Protein AF-A0A6L5Y143-F1 (afdb_monomer_lite)

Sequence (83 aa):
MSELNMSAIDLFKLHESEAIKTTINGIDTKVLKLSDSSGNYLAIPATDKNLSKICGKIVLDYLINRVTYDTYNGKVVIIKAYY

Foldseek 3Di:
DAEDPDAPVVVCVVCVVQWDWDAQPNRTWTWHFDADPVGIWTKTFPPDPSSQVQQQHADPNDHFPDWDFYHYPNHTTIITGHD

Organism: NCBI:txid2606634

Secondary structure (DSSP, 8-state):
-EEPSS-HHHHHHHTGGGPEEEEETTEEEEEEEEEETTEEEEEEE-SSGGGGTTTTSEETTEE--EEEEEEETTEEEEEEEE-

Radius of gyration: 11.66 Å; chains: 1; bounding box: 23×26×29 Å

pLDDT: mean 93.99, std 4.42, range [67.75, 98.19]

Structure (mmCIF, N/CA/C/O backbone):
data_AF-A0A6L5Y143-F1
#
_entry.id   AF-A0A6L5Y143-F1
#
loop_
_atom_site.group_PDB
_atom_site.id
_atom_site.type_symbol
_atom_site.label_atom_id
_atom_site.label_alt_id
_atom_site.label_comp_id
_atom_site.label_asym_id
_atom_site.label_entity_id
_atom_site.label_seq_id
_atom_site.pdbx_PDB_ins_code
_atom_site.Cartn_x
_atom_site.Cartn_y
_atom_site.Cartn_z
_atom_site.occupancy
_atom_site.B_iso_or_equiv
_atom_site.auth_seq_id
_atom_site.auth_comp_id
_atom_site.auth_asym_id
_atom_site.auth_atom_id
_atom_site.pdbx_PDB_model_num
ATOM 1 N N . MET A 1 1 ? 0.707 -8.116 10.922 1.00 67.75 1 MET A N 1
ATOM 2 C CA 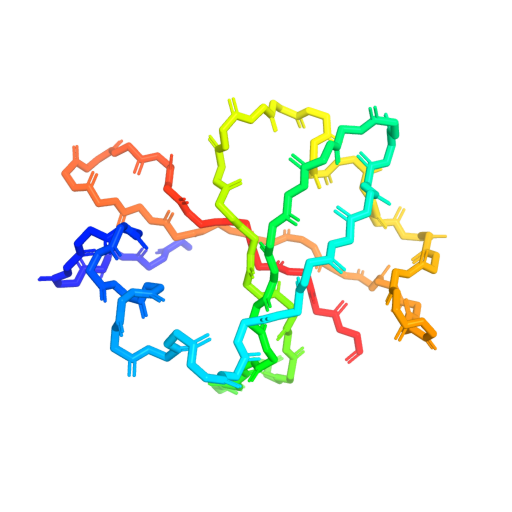. MET A 1 1 ? 0.114 -6.768 10.891 1.00 67.75 1 MET A CA 1
ATOM 3 C C . MET A 1 1 ? 0.883 -5.956 11.897 1.00 67.75 1 MET A C 1
ATOM 5 O O . MET A 1 1 ? 1.001 -6.423 13.026 1.00 67.75 1 MET A O 1
ATOM 9 N N . SER A 1 2 ? 1.458 -4.837 11.475 1.00 82.81 2 SER A N 1
ATOM 10 C CA . SER A 1 2 ? 2.156 -3.931 12.384 1.00 82.81 2 SER A CA 1
ATOM 11 C C . SER A 1 2 ? 1.266 -2.724 12.662 1.00 82.81 2 SER A C 1
ATOM 13 O O . SER A 1 2 ? 0.606 -2.225 11.752 1.00 82.81 2 SER A O 1
ATOM 15 N N . GLU A 1 3 ? 1.234 -2.269 13.912 1.00 89.44 3 GLU A N 1
ATOM 16 C CA . GLU A 1 3 ? 0.590 -1.005 14.273 1.00 89.44 3 GLU A CA 1
ATOM 17 C C . GLU A 1 3 ? 1.580 0.132 13.990 1.00 89.44 3 GLU A C 1
ATOM 19 O O . GLU A 1 3 ? 2.713 0.115 14.475 1.00 89.44 3 GLU A O 1
ATOM 24 N N . LEU A 1 4 ? 1.178 1.097 13.169 1.00 88.06 4 LEU A N 1
ATOM 25 C CA . LEU A 1 4 ? 1.974 2.277 12.865 1.00 88.06 4 LEU A CA 1
ATOM 26 C C . LEU A 1 4 ? 1.877 3.284 14.009 1.00 88.06 4 LEU A C 1
ATOM 28 O O . LEU A 1 4 ? 0.821 3.480 14.602 1.00 88.06 4 LEU A O 1
ATOM 32 N N . ASN A 1 5 ? 2.962 4.019 14.239 1.00 88.88 5 ASN A N 1
ATOM 33 C CA . ASN A 1 5 ? 2.976 5.132 15.192 1.00 88.88 5 ASN A CA 1
ATOM 34 C C . ASN A 1 5 ? 2.412 6.439 14.597 1.00 88.88 5 ASN A C 1
ATOM 36 O O . ASN A 1 5 ? 2.385 7.464 15.274 1.00 88.88 5 ASN A O 1
ATOM 40 N N . MET A 1 6 ? 1.994 6.429 13.326 1.00 87.94 6 MET A N 1
ATOM 41 C CA . MET A 1 6 ? 1.464 7.592 12.611 1.00 87.94 6 MET A CA 1
ATOM 42 C C . MET A 1 6 ? 0.406 7.187 11.584 1.00 87.94 6 MET A C 1
ATOM 44 O O . MET A 1 6 ? 0.342 6.032 11.158 1.00 87.94 6 MET A O 1
ATOM 48 N N . SER A 1 7 ? -0.407 8.154 11.158 1.00 88.12 7 SER A N 1
ATOM 49 C CA . SER A 1 7 ? -1.426 7.916 10.140 1.00 88.12 7 SER A CA 1
ATOM 50 C C . SER A 1 7 ? -0.805 7.683 8.756 1.00 88.12 7 SER A C 1
ATOM 52 O O . SER A 1 7 ? 0.291 8.158 8.453 1.00 88.12 7 SER A O 1
ATOM 54 N N . ALA A 1 8 ? -1.545 7.022 7.859 1.00 86.75 8 ALA A N 1
ATOM 55 C CA . ALA A 1 8 ? -1.146 6.924 6.452 1.00 86.75 8 ALA A CA 1
ATOM 56 C C . ALA A 1 8 ? -1.013 8.306 5.786 1.00 86.75 8 ALA A C 1
ATOM 58 O O . ALA A 1 8 ? -0.193 8.483 4.892 1.00 86.75 8 ALA A O 1
ATOM 59 N N . ILE A 1 9 ? -1.794 9.303 6.211 1.00 86.25 9 ILE A N 1
ATOM 60 C CA . ILE A 1 9 ? -1.694 10.659 5.659 1.00 86.25 9 ILE A CA 1
ATOM 61 C C . ILE A 1 9 ? -0.335 11.266 6.006 1.00 86.25 9 ILE A C 1
ATOM 63 O O . ILE A 1 9 ? 0.315 11.817 5.121 1.00 86.25 9 ILE A O 1
ATOM 67 N N . ASP A 1 10 ? 0.100 11.138 7.257 1.00 89.25 10 ASP A N 1
ATOM 68 C CA . ASP A 1 10 ? 1.368 11.707 7.720 1.00 89.25 10 ASP A CA 1
ATOM 69 C C . ASP A 1 10 ? 2.563 10.981 7.105 1.00 89.25 10 ASP A C 1
ATOM 71 O O . ASP A 1 10 ? 3.481 11.638 6.619 1.00 89.25 10 ASP A O 1
ATOM 75 N N . LEU A 1 11 ? 2.497 9.647 6.997 1.00 89.56 11 LEU A N 1
ATOM 76 C CA . LEU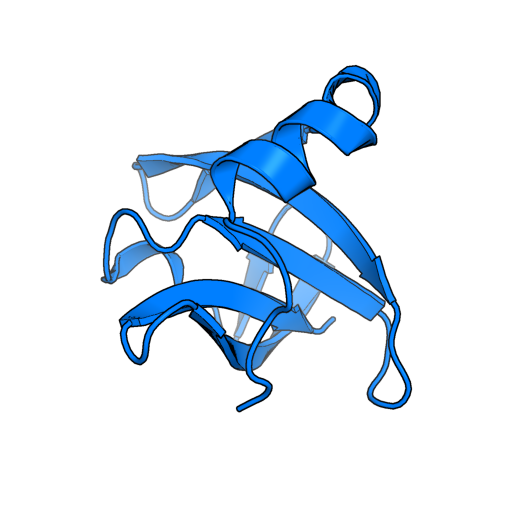 A 1 11 ? 3.495 8.852 6.275 1.00 89.56 11 LEU A CA 1
ATOM 77 C C . LEU A 1 11 ? 3.679 9.366 4.839 1.00 89.56 11 LEU A C 1
ATOM 79 O O . LEU A 1 11 ? 4.792 9.614 4.387 1.00 89.56 11 LEU A O 1
ATOM 83 N N . PHE A 1 12 ? 2.579 9.580 4.118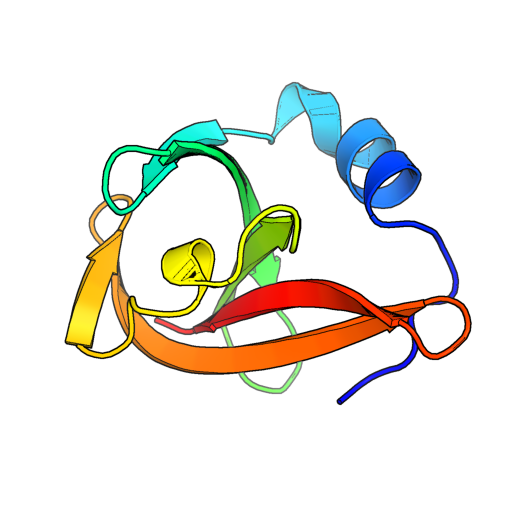 1.00 91.88 12 PHE A N 1
ATOM 84 C CA . PHE A 1 12 ? 2.643 10.056 2.738 1.00 91.88 12 PHE A CA 1
ATOM 85 C C . PHE A 1 12 ? 2.980 11.541 2.594 1.00 91.88 12 PHE A C 1
ATOM 87 O O . PHE A 1 12 ? 3.363 11.948 1.502 1.00 91.88 12 PHE A O 1
ATOM 94 N N . LYS A 1 13 ? 2.811 12.352 3.642 1.00 90.50 13 L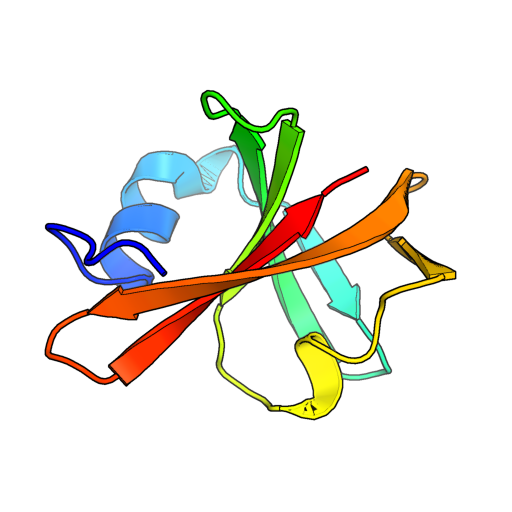YS A N 1
ATOM 95 C CA . LYS A 1 13 ? 3.301 13.737 3.664 1.00 90.50 13 LYS A CA 1
ATOM 96 C C . LYS A 1 13 ? 4.813 13.778 3.868 1.00 90.50 13 LYS A C 1
ATOM 98 O O . LYS A 1 13 ? 5.485 14.545 3.194 1.00 90.50 13 LYS A O 1
ATOM 103 N N . LEU A 1 14 ? 5.347 12.932 4.753 1.00 89.12 14 LEU A N 1
ATOM 104 C CA . LEU A 1 14 ? 6.792 12.826 4.992 1.00 89.12 14 LEU A CA 1
ATOM 105 C C . LEU A 1 14 ? 7.560 12.429 3.726 1.00 89.12 14 LEU A C 1
ATOM 107 O O . LEU A 1 14 ? 8.667 12.906 3.511 1.00 89.12 14 LEU A O 1
ATOM 111 N N . HIS A 1 15 ? 6.943 11.606 2.878 1.00 89.31 15 HIS A N 1
ATOM 112 C CA . HIS A 1 15 ? 7.523 11.119 1.628 1.00 89.31 15 HIS A CA 1
ATOM 113 C C . HIS A 1 15 ? 6.824 11.692 0.383 1.00 89.31 15 HIS A C 1
ATOM 115 O O . HIS A 1 15 ? 6.723 11.022 -0.644 1.00 89.31 15 HIS A O 1
ATOM 121 N N . GLU A 1 16 ? 6.294 12.917 0.450 1.00 88.19 16 GLU A N 1
ATOM 122 C CA . GLU A 1 16 ? 5.482 13.478 -0.640 1.00 88.19 16 GLU A CA 1
ATOM 123 C C . GLU A 1 16 ? 6.238 13.547 -1.978 1.00 88.19 16 GLU A C 1
ATOM 125 O O . GLU A 1 16 ? 5.668 13.215 -3.017 1.00 88.19 16 GLU A O 1
ATOM 130 N N . SER A 1 17 ? 7.531 13.893 -1.961 1.00 90.75 17 SER A N 1
ATOM 131 C CA . SER A 1 17 ? 8.380 13.945 -3.162 1.00 90.75 17 SER A CA 1
ATOM 132 C C . SER A 1 17 ? 8.692 12.574 -3.768 1.00 90.75 17 SER A C 1
ATOM 134 O O . SER A 1 17 ? 9.082 12.493 -4.930 1.00 90.75 17 SER A O 1
ATOM 136 N N . GLU A 1 18 ? 8.532 11.501 -2.995 1.00 92.50 18 GLU A N 1
ATOM 137 C CA . GLU A 1 18 ? 8.793 10.115 -3.404 1.00 92.50 18 GLU A CA 1
ATOM 138 C C . GLU A 1 18 ? 7.500 9.374 -3.778 1.00 92.50 18 GLU A C 1
ATOM 140 O O . GLU A 1 18 ? 7.540 8.258 -4.302 1.00 92.50 18 GLU A O 1
ATOM 145 N N . ALA A 1 19 ? 6.339 9.983 -3.515 1.00 94.56 19 ALA A N 1
ATOM 146 C CA . ALA A 1 19 ? 5.041 9.392 -3.783 1.00 94.56 19 ALA A CA 1
ATOM 147 C C . ALA A 1 19 ? 4.763 9.321 -5.289 1.00 94.56 19 ALA A C 1
ATOM 149 O O . ALA A 1 19 ? 4.628 10.331 -5.982 1.00 94.56 19 ALA A O 1
ATOM 150 N N . ILE A 1 20 ? 4.590 8.102 -5.793 1.00 96.62 20 ILE A N 1
ATOM 151 C CA . ILE A 1 20 ? 4.289 7.841 -7.200 1.00 96.62 20 ILE A CA 1
ATOM 152 C C . ILE A 1 20 ? 2.775 7.744 -7.358 1.00 96.62 20 ILE A C 1
ATOM 154 O O . ILE A 1 20 ? 2.139 6.861 -6.782 1.00 96.62 20 ILE A O 1
ATOM 158 N N . LYS A 1 21 ? 2.183 8.639 -8.154 1.00 95.69 21 LYS A N 1
ATOM 159 C CA . LYS A 1 21 ? 0.771 8.538 -8.551 1.00 95.69 21 LYS A CA 1
ATOM 160 C C . LYS A 1 21 ? 0.603 7.402 -9.556 1.00 95.69 21 LYS A C 1
ATOM 162 O O . LYS A 1 21 ? 1.388 7.282 -10.494 1.00 95.69 21 LYS A O 1
ATOM 167 N N . THR A 1 22 ? -0.406 6.566 -9.359 1.00 96.06 22 THR A N 1
ATOM 168 C CA . THR A 1 22 ? -0.671 5.411 -10.220 1.00 96.06 22 THR A CA 1
ATOM 169 C C . THR A 1 22 ? -2.137 5.000 -10.134 1.00 96.06 22 THR A C 1
ATOM 171 O O . THR A 1 22 ? -2.870 5.459 -9.259 1.00 96.06 22 THR A O 1
ATOM 174 N N . THR A 1 23 ? -2.549 4.096 -11.014 1.00 96.94 23 THR A N 1
ATOM 175 C CA . THR A 1 23 ? -3.898 3.538 -11.035 1.00 96.94 23 THR A CA 1
ATOM 176 C C . THR A 1 23 ? -3.803 2.037 -10.792 1.00 96.94 23 THR A C 1
ATOM 178 O O . THR A 1 23 ? -3.171 1.308 -11.555 1.00 96.94 23 THR A O 1
ATOM 181 N N . ILE A 1 24 ? -4.440 1.555 -9.725 1.00 96.88 24 ILE A N 1
ATOM 182 C CA . ILE A 1 24 ? -4.461 0.135 -9.355 1.00 96.88 24 ILE A CA 1
ATOM 183 C C . ILE A 1 24 ? -5.898 -0.365 -9.447 1.00 96.88 24 ILE A C 1
ATOM 185 O O . ILE A 1 24 ? -6.781 0.154 -8.772 1.00 96.88 24 ILE A O 1
ATOM 189 N N . ASN A 1 25 ? -6.143 -1.392 -10.269 1.00 95.44 25 ASN A N 1
ATOM 190 C CA . ASN A 1 25 ? -7.487 -1.944 -10.499 1.00 95.44 25 ASN A CA 1
ATOM 191 C C . ASN A 1 25 ? -8.538 -0.862 -10.865 1.00 95.44 25 ASN A C 1
ATOM 193 O O . ASN A 1 25 ? -9.686 -0.951 -10.440 1.00 95.44 25 ASN A O 1
ATOM 197 N N . GLY A 1 26 ? -8.139 0.161 -11.634 1.00 96.00 26 GLY A N 1
ATOM 198 C CA . GLY A 1 26 ? -9.008 1.276 -12.042 1.00 96.00 26 GLY A CA 1
ATOM 199 C C . GLY A 1 26 ? -9.215 2.365 -10.982 1.00 96.00 26 GLY A C 1
ATOM 200 O O . GLY A 1 26 ? -10.040 3.248 -11.187 1.00 96.00 26 GLY A O 1
ATOM 201 N N . ILE A 1 27 ? -8.495 2.306 -9.859 1.00 97.00 27 ILE A N 1
ATOM 202 C CA . ILE A 1 27 ? -8.595 3.269 -8.760 1.00 97.00 27 ILE A CA 1
ATOM 203 C C . ILE A 1 27 ? -7.314 4.092 -8.707 1.00 97.00 27 ILE A C 1
ATOM 205 O O . ILE A 1 27 ? -6.221 3.541 -8.541 1.00 97.00 27 ILE A O 1
ATOM 209 N N . ASP A 1 28 ? -7.461 5.408 -8.820 1.00 97.12 28 ASP A N 1
ATOM 210 C CA . ASP A 1 28 ? -6.347 6.334 -8.671 1.00 97.12 28 ASP A CA 1
ATOM 211 C C . ASP A 1 28 ? -5.862 6.351 -7.227 1.00 97.12 28 ASP A C 1
ATOM 213 O O . ASP A 1 28 ? -6.625 6.498 -6.268 1.00 97.12 28 ASP A O 1
ATOM 217 N N . THR A 1 29 ? -4.559 6.179 -7.071 1.00 95.75 29 THR A N 1
ATOM 218 C CA . THR A 1 29 ? -3.905 6.130 -5.775 1.00 95.75 29 THR A CA 1
ATOM 219 C C . THR A 1 29 ? -2.481 6.664 -5.877 1.00 95.75 29 THR A C 1
ATOM 221 O O . THR A 1 29 ? -2.007 7.111 -6.926 1.00 95.75 29 THR A O 1
ATOM 224 N N . LYS A 1 30 ? -1.785 6.646 -4.750 1.00 95.50 30 LYS A N 1
ATOM 225 C CA . LYS A 1 30 ? -0.366 6.957 -4.654 1.00 95.50 30 LYS A CA 1
ATOM 226 C C . LYS A 1 30 ? 0.335 5.834 -3.923 1.00 95.50 30 LYS A C 1
ATOM 228 O O . LYS A 1 30 ? -0.250 5.220 -3.033 1.00 95.50 30 LYS A O 1
ATOM 233 N N . VAL A 1 31 ? 1.580 5.583 -4.287 1.00 96.25 31 VAL A N 1
ATOM 234 C CA . VAL A 1 31 ? 2.378 4.528 -3.673 1.00 96.25 31 VAL A CA 1
ATOM 235 C C . VAL A 1 31 ? 3.749 5.040 -3.281 1.00 96.25 31 VAL A C 1
ATOM 237 O O . VAL A 1 31 ? 4.304 5.919 -3.938 1.00 96.25 31 VAL A O 1
ATOM 240 N N . LEU A 1 32 ? 4.289 4.466 -2.213 1.00 96.94 32 LEU A N 1
ATOM 241 C CA . LEU A 1 32 ? 5.676 4.653 -1.801 1.00 96.94 32 LEU A CA 1
ATOM 242 C C . LEU A 1 32 ? 6.419 3.335 -1.958 1.00 96.94 32 LEU A C 1
ATOM 244 O O . LEU A 1 32 ? 5.870 2.277 -1.654 1.00 96.94 32 LEU A O 1
ATOM 248 N N . LYS A 1 33 ? 7.668 3.395 -2.414 1.00 96.19 33 LYS A N 1
ATOM 249 C CA . LYS A 1 33 ? 8.566 2.238 -2.410 1.00 96.19 33 LYS A CA 1
ATOM 250 C C . LYS A 1 33 ? 9.302 2.235 -1.076 1.00 96.19 33 LYS A C 1
ATOM 252 O O . LYS A 1 33 ? 10.133 3.103 -0.846 1.00 96.19 33 LYS A O 1
ATOM 257 N N . LEU A 1 34 ? 8.971 1.290 -0.205 1.00 94.81 34 LEU A N 1
ATOM 258 C CA . LEU A 1 34 ? 9.558 1.161 1.130 1.00 94.81 34 LEU A CA 1
ATOM 259 C C . LEU A 1 34 ? 10.161 -0.237 1.306 1.00 94.81 34 LEU A C 1
ATOM 261 O O . LEU A 1 34 ? 9.937 -1.138 0.496 1.00 94.81 34 LEU A O 1
ATOM 265 N N . SER A 1 35 ? 10.923 -0.423 2.379 1.00 94.50 35 SER A N 1
ATOM 266 C CA . SER A 1 35 ? 11.498 -1.712 2.751 1.00 94.50 35 SER A CA 1
ATOM 267 C C . SER A 1 35 ? 11.361 -1.962 4.249 1.00 94.50 35 SER A C 1
ATOM 269 O O . SER A 1 35 ? 11.274 -1.036 5.056 1.00 94.50 35 SER A O 1
ATOM 271 N N . ASP A 1 36 ? 11.270 -3.233 4.620 1.00 93.00 36 ASP A N 1
ATOM 272 C CA . ASP A 1 36 ? 11.335 -3.693 6.004 1.00 93.00 36 ASP A CA 1
ATOM 273 C C . ASP A 1 36 ? 12.082 -5.036 6.084 1.00 93.00 36 ASP A C 1
ATOM 275 O O . ASP A 1 36 ? 12.642 -5.517 5.098 1.00 93.00 36 ASP A O 1
ATOM 279 N N . SER A 1 37 ? 12.093 -5.665 7.262 1.00 93.19 37 SER A N 1
ATOM 280 C CA . SER A 1 37 ? 12.746 -6.965 7.475 1.00 93.19 37 SER A CA 1
ATOM 281 C C . SER A 1 37 ? 12.191 -8.103 6.609 1.00 93.19 37 SER A C 1
ATOM 283 O O . SER A 1 37 ? 12.833 -9.142 6.480 1.00 93.19 37 SER A O 1
ATOM 285 N N . SER A 1 38 ? 11.004 -7.930 6.026 1.00 92.69 38 SER A N 1
ATOM 286 C CA . SER A 1 38 ? 10.333 -8.905 5.168 1.00 92.69 38 SER A CA 1
ATOM 287 C C . SER A 1 38 ? 10.544 -8.637 3.673 1.00 92.69 38 SER A C 1
ATOM 289 O O . SER A 1 38 ? 10.039 -9.424 2.866 1.00 92.69 38 SER A O 1
ATOM 291 N N . GLY A 1 39 ? 11.263 -7.568 3.307 1.00 95.19 39 GLY A N 1
ATOM 292 C CA . GLY A 1 39 ? 11.652 -7.229 1.936 1.00 95.19 39 GLY A CA 1
ATOM 293 C C . GLY A 1 39 ? 11.188 -5.844 1.474 1.00 95.19 39 GLY A C 1
ATOM 294 O O . GLY A 1 39 ? 10.740 -5.012 2.263 1.00 95.19 39 GLY A O 1
ATOM 295 N N . ASN A 1 40 ? 11.295 -5.607 0.165 1.00 97.12 40 ASN A N 1
ATOM 296 C CA . ASN A 1 40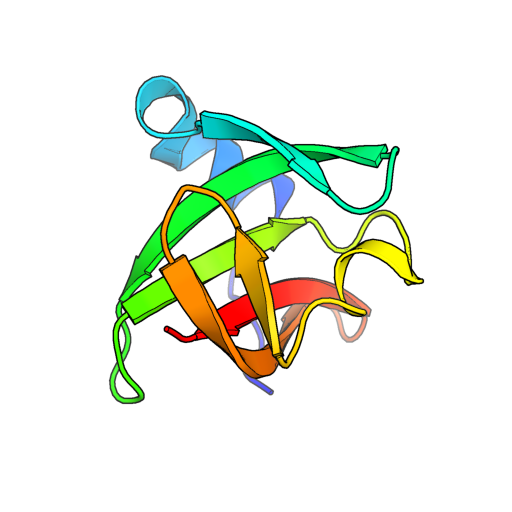 ? 10.797 -4.391 -0.476 1.00 97.12 40 ASN A CA 1
ATOM 297 C C . ASN A 1 40 ? 9.294 -4.506 -0.741 1.00 97.12 40 ASN A C 1
ATOM 299 O O . ASN A 1 40 ? 8.786 -5.583 -1.058 1.00 97.12 40 ASN A O 1
ATOM 303 N N . TYR A 1 41 ? 8.576 -3.394 -0.623 1.00 97.56 41 TYR A N 1
ATOM 304 C CA . TYR A 1 41 ? 7.145 -3.353 -0.880 1.00 97.56 41 TYR A CA 1
ATOM 305 C C . TYR A 1 41 ? 6.691 -1.992 -1.402 1.00 97.56 41 TYR A C 1
ATOM 307 O O . TYR A 1 41 ? 7.323 -0.956 -1.190 1.00 97.56 41 TYR A O 1
ATOM 315 N N . LEU A 1 42 ? 5.553 -2.006 -2.090 1.00 97.50 42 LEU A N 1
ATOM 316 C CA . LEU A 1 42 ? 4.778 -0.809 -2.375 1.00 97.50 42 LEU A CA 1
ATOM 317 C C . LEU A 1 42 ? 3.818 -0.576 -1.207 1.00 97.50 42 LEU A C 1
ATOM 319 O O . LEU A 1 42 ? 2.953 -1.412 -0.935 1.00 97.50 42 LEU A O 1
ATOM 323 N N . ALA A 1 43 ? 3.973 0.546 -0.511 1.00 96.88 43 ALA A N 1
ATOM 324 C CA . ALA A 1 43 ? 3.006 1.014 0.470 1.00 96.88 43 ALA A CA 1
ATOM 325 C C . ALA A 1 43 ? 1.881 1.746 -0.263 1.00 96.88 43 ALA A C 1
ATOM 327 O O . ALA A 1 43 ? 2.140 2.707 -0.988 1.00 96.88 43 ALA A O 1
ATOM 328 N N . ILE A 1 44 ? 0.643 1.293 -0.081 1.00 97.12 44 ILE A N 1
ATOM 329 C CA . ILE A 1 44 ? -0.550 1.831 -0.744 1.00 97.12 44 ILE A CA 1
ATOM 330 C C . ILE A 1 44 ? -1.564 2.223 0.345 1.00 97.12 44 ILE A C 1
ATOM 332 O O . ILE A 1 44 ? -1.834 1.403 1.226 1.00 97.12 44 ILE A O 1
ATOM 336 N N . PRO A 1 45 ? -2.168 3.424 0.318 1.00 95.81 45 PRO A N 1
ATOM 337 C CA . PRO A 1 45 ? -3.232 3.789 1.246 1.00 95.81 45 PRO A CA 1
ATOM 338 C C . PRO A 1 45 ? -4.424 2.838 1.110 1.00 95.81 45 PRO A C 1
ATOM 340 O O . PRO A 1 45 ? -4.907 2.586 0.006 1.00 95.81 45 PRO A O 1
ATOM 343 N N . ALA A 1 46 ? -4.933 2.333 2.230 1.00 95.12 46 ALA A N 1
ATOM 344 C CA . ALA A 1 46 ? -6.065 1.410 2.263 1.00 95.12 46 ALA A CA 1
ATOM 345 C C . ALA A 1 46 ? -7.422 2.132 2.115 1.00 95.12 46 ALA A C 1
ATOM 347 O O . ALA A 1 46 ? -8.313 1.979 2.947 1.00 95.12 46 ALA A O 1
ATOM 348 N N . THR A 1 47 ? -7.582 2.949 1.071 1.00 95.12 47 THR A N 1
ATOM 349 C CA . THR A 1 47 ? -8.811 3.726 0.815 1.00 95.12 47 THR A CA 1
ATOM 350 C C . THR A 1 47 ? -9.920 2.908 0.153 1.00 95.12 47 THR A C 1
ATOM 352 O O . THR A 1 47 ? -11.092 3.233 0.317 1.00 95.12 47 THR A O 1
ATOM 355 N N . ASP A 1 48 ? -9.569 1.830 -0.555 1.00 95.75 48 ASP A N 1
ATOM 356 C CA . ASP A 1 48 ? -10.512 0.904 -1.185 1.00 95.75 48 ASP A CA 1
ATOM 357 C C . ASP A 1 48 ? -10.005 -0.543 -1.088 1.00 95.75 48 ASP A C 1
ATOM 359 O O . ASP A 1 48 ? -8.825 -0.837 -1.300 1.00 95.75 48 ASP A O 1
ATOM 363 N N . LYS A 1 49 ? -10.912 -1.486 -0.805 1.00 92.44 49 LYS A N 1
ATOM 364 C CA . LYS A 1 49 ? -10.590 -2.917 -0.666 1.00 92.44 49 LYS A CA 1
ATOM 365 C C . LYS A 1 49 ? -9.958 -3.523 -1.923 1.00 92.44 49 LYS A C 1
ATOM 367 O O . LYS A 1 49 ? -9.150 -4.449 -1.825 1.00 92.44 49 LYS A O 1
ATOM 372 N N . ASN A 1 50 ? -10.318 -3.034 -3.108 1.00 95.88 50 ASN A N 1
ATOM 373 C CA . ASN A 1 50 ? -9.832 -3.545 -4.383 1.00 95.88 50 ASN A CA 1
ATOM 374 C C . ASN A 1 50 ? -8.371 -3.168 -4.636 1.00 95.88 50 ASN A C 1
ATOM 376 O O . ASN A 1 50 ? -7.719 -3.875 -5.400 1.00 95.88 50 ASN A O 1
ATOM 380 N N . LEU A 1 51 ? -7.816 -2.164 -3.948 1.00 96.69 51 LEU A N 1
ATOM 381 C CA . LEU A 1 51 ? -6.383 -1.851 -4.015 1.00 96.69 51 LEU A CA 1
ATOM 382 C C . LEU A 1 51 ? -5.505 -3.000 -3.494 1.00 96.69 51 LEU A C 1
ATOM 384 O O . LEU A 1 51 ? -4.357 -3.126 -3.899 1.00 96.69 51 LEU A O 1
ATOM 388 N N . SER A 1 52 ? -6.052 -3.885 -2.652 1.00 95.88 52 SER A N 1
ATOM 389 C CA . SER A 1 52 ? -5.329 -5.054 -2.128 1.00 95.88 52 SER A CA 1
ATOM 390 C C . SER A 1 52 ? -5.422 -6.303 -3.016 1.00 95.88 52 SER A C 1
ATOM 392 O O . SER A 1 52 ? -4.667 -7.258 -2.833 1.00 95.88 52 SER A O 1
ATOM 394 N N . LYS A 1 53 ? -6.306 -6.309 -4.025 1.00 96.44 53 LYS A N 1
ATOM 395 C CA . LYS A 1 53 ? -6.511 -7.442 -4.949 1.00 96.44 53 LYS A CA 1
ATOM 396 C C . LYS A 1 53 ? -5.495 -7.426 -6.093 1.00 96.44 53 LYS A C 1
ATOM 398 O O . LYS A 1 53 ? -5.857 -7.334 -7.274 1.00 96.44 53 LYS A O 1
ATOM 403 N N . ILE A 1 54 ? -4.223 -7.452 -5.714 1.00 96.62 54 ILE A N 1
ATOM 404 C CA . ILE A 1 54 ? -3.077 -7.282 -6.616 1.00 96.62 54 ILE A CA 1
ATOM 405 C C . ILE A 1 54 ? -2.005 -8.363 -6.485 1.00 96.62 54 ILE A C 1
ATOM 407 O O . ILE A 1 54 ? -1.059 -8.346 -7.258 1.00 96.62 54 ILE A O 1
ATOM 411 N N . CYS A 1 55 ? -2.160 -9.328 -5.575 1.00 96.19 55 CYS A N 1
ATOM 412 C CA . CYS A 1 55 ? -1.284 -10.501 -5.547 1.00 96.19 55 CYS A CA 1
ATOM 413 C C . CYS A 1 55 ? -1.346 -11.244 -6.898 1.00 96.19 55 CYS A C 1
ATOM 415 O O . CYS A 1 55 ? -2.437 -11.472 -7.426 1.00 96.19 55 CYS A O 1
ATOM 417 N N . GLY A 1 56 ? -0.186 -11.575 -7.466 1.00 96.19 56 GLY A N 1
ATOM 418 C CA . GLY A 1 56 ? -0.040 -12.165 -8.799 1.00 96.19 56 GLY A CA 1
ATOM 419 C C . GLY A 1 56 ? -0.176 -11.176 -9.964 1.00 96.19 56 GLY A C 1
ATOM 420 O O . GLY A 1 56 ? -0.176 -11.603 -11.115 1.00 96.19 56 GLY A O 1
ATOM 421 N N . LYS A 1 57 ? -0.304 -9.869 -9.699 1.00 96.81 57 LYS A N 1
ATOM 422 C CA . LYS A 1 57 ? -0.371 -8.821 -10.731 1.00 96.81 57 LYS A CA 1
ATOM 423 C C . LYS A 1 57 ? 0.904 -7.985 -10.757 1.00 96.81 57 LYS A C 1
ATOM 425 O O . LYS A 1 57 ? 1.622 -7.901 -9.763 1.00 96.81 57 LYS A O 1
ATOM 430 N N . ILE A 1 58 ? 1.139 -7.334 -11.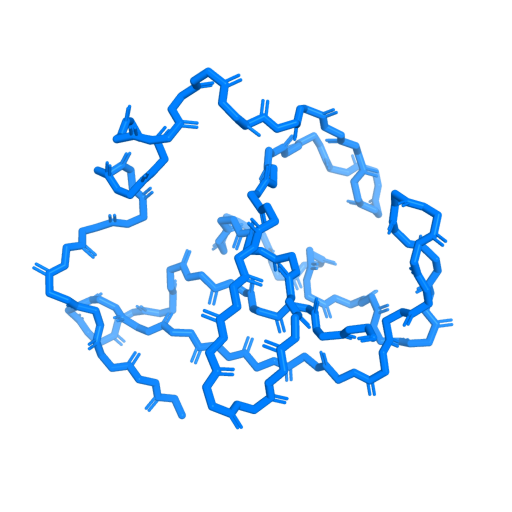893 1.00 96.62 58 ILE A N 1
ATOM 431 C CA . ILE A 1 58 ? 2.209 -6.349 -12.052 1.00 96.62 58 ILE A CA 1
ATOM 432 C C . ILE A 1 58 ? 1.690 -4.974 -11.617 1.00 96.62 58 ILE A C 1
ATOM 434 O O . ILE A 1 58 ? 0.644 -4.528 -12.090 1.00 96.62 58 ILE A O 1
ATOM 438 N N . VAL A 1 59 ? 2.420 -4.304 -10.724 1.00 96.44 59 VAL A N 1
ATOM 439 C CA . VAL A 1 59 ? 2.170 -2.922 -10.291 1.00 96.44 59 VAL A CA 1
ATOM 440 C C . VAL A 1 59 ? 3.490 -2.160 -10.348 1.00 96.44 59 VAL A C 1
ATOM 442 O O . VAL A 1 59 ? 4.451 -2.565 -9.702 1.00 96.44 59 VAL A O 1
ATOM 445 N N . LEU A 1 60 ? 3.540 -1.060 -11.109 1.00 95.12 60 LEU A N 1
ATOM 446 C CA . LEU A 1 60 ? 4.769 -0.282 -11.348 1.00 95.12 60 LEU A CA 1
ATOM 447 C C . LEU A 1 60 ? 5.973 -1.156 -11.747 1.00 95.12 60 LEU A C 1
ATOM 449 O O . LEU A 1 60 ? 7.045 -1.033 -11.163 1.00 95.12 60 LEU A O 1
ATOM 453 N N . ASP A 1 61 ? 5.767 -2.062 -12.705 1.00 95.75 61 ASP A N 1
ATOM 454 C CA . ASP A 1 61 ? 6.774 -3.007 -13.214 1.00 95.75 61 ASP A CA 1
ATOM 455 C C . ASP A 1 61 ? 7.226 -4.101 -12.227 1.00 95.75 61 ASP A C 1
ATOM 457 O O . ASP A 1 61 ? 8.107 -4.898 -12.544 1.00 95.75 61 ASP A O 1
ATOM 461 N N . TYR A 1 62 ? 6.583 -4.211 -11.060 1.00 97.00 62 TYR A N 1
ATOM 462 C CA . TYR A 1 62 ? 6.875 -5.246 -10.068 1.00 97.00 62 TYR A CA 1
ATOM 463 C C . TYR A 1 62 ? 5.773 -6.302 -9.988 1.00 97.00 62 TYR A C 1
ATOM 465 O O . TYR A 1 62 ? 4.596 -5.967 -9.842 1.00 97.00 62 TYR A O 1
ATOM 473 N N . LEU A 1 63 ? 6.147 -7.586 -10.030 1.00 97.38 63 LEU A N 1
ATOM 474 C CA . LEU A 1 63 ? 5.225 -8.695 -9.779 1.00 97.38 63 LEU A CA 1
ATOM 475 C C . LEU A 1 63 ? 4.972 -8.828 -8.275 1.00 97.38 63 LEU A C 1
ATOM 477 O O . LEU A 1 63 ? 5.861 -9.215 -7.522 1.00 97.38 63 LEU A O 1
ATOM 481 N N . ILE A 1 64 ? 3.746 -8.550 -7.838 1.00 98.19 64 ILE A N 1
ATOM 482 C CA . ILE A 1 64 ? 3.396 -8.619 -6.419 1.00 98.19 64 ILE A CA 1
ATOM 483 C C . ILE A 1 64 ? 3.213 -10.076 -5.995 1.00 98.19 64 ILE A C 1
ATOM 485 O O . ILE A 1 64 ? 2.299 -10.757 -6.463 1.00 98.19 64 ILE A O 1
ATOM 489 N N . ASN A 1 65 ? 4.046 -10.542 -5.067 1.00 96.88 65 ASN A N 1
ATOM 490 C CA . ASN A 1 65 ? 4.043 -11.925 -4.579 1.00 96.88 65 ASN A CA 1
ATOM 491 C C . ASN A 1 65 ? 3.296 -12.102 -3.245 1.00 96.88 65 ASN A C 1
ATOM 493 O O . ASN A 1 65 ? 2.851 -13.205 -2.923 1.00 96.88 65 ASN A O 1
ATOM 497 N N . ARG A 1 66 ? 3.127 -11.024 -2.469 1.00 97.25 66 ARG A N 1
ATOM 498 C CA . ARG A 1 66 ? 2.486 -11.068 -1.150 1.00 97.25 66 ARG A CA 1
ATOM 499 C C . ARG A 1 66 ? 1.866 -9.724 -0.802 1.00 97.25 66 ARG A C 1
ATOM 501 O O . ARG A 1 66 ? 2.466 -8.676 -1.019 1.00 97.25 66 ARG A O 1
ATOM 508 N N . VAL A 1 67 ? 0.686 -9.766 -0.191 1.00 97.06 67 VAL A N 1
ATOM 509 C CA . VAL A 1 67 ? 0.009 -8.583 0.348 1.00 97.06 67 VAL A CA 1
ATOM 510 C C . VAL A 1 67 ? -0.175 -8.744 1.852 1.00 97.06 67 VAL A C 1
ATOM 512 O O . VAL A 1 67 ? -0.697 -9.760 2.309 1.00 97.06 67 VAL A O 1
ATOM 515 N N . THR A 1 68 ? 0.255 -7.748 2.622 1.00 96.69 68 THR A N 1
ATOM 516 C CA . THR A 1 68 ? -0.037 -7.637 4.058 1.00 96.69 68 THR A CA 1
ATOM 517 C C . THR A 1 68 ? -0.563 -6.237 4.381 1.00 96.69 68 THR A C 1
ATOM 519 O O . THR A 1 68 ? -0.779 -5.423 3.481 1.00 96.69 68 THR A O 1
ATOM 522 N N . TYR A 1 69 ? -0.827 -5.969 5.659 1.00 95.56 69 TYR A N 1
ATOM 523 C CA . TYR A 1 69 ? -1.488 -4.747 6.101 1.00 95.56 69 TYR A CA 1
ATOM 524 C C . TYR A 1 69 ? -0.832 -4.196 7.361 1.00 95.56 69 TYR A C 1
ATOM 526 O O . TYR A 1 69 ? -0.507 -4.971 8.271 1.00 95.56 69 TYR A O 1
ATOM 534 N N . ASP A 1 70 ? -0.729 -2.871 7.416 1.00 95.00 70 ASP A N 1
ATOM 535 C CA . ASP A 1 70 ? -0.434 -2.138 8.642 1.00 95.00 70 ASP A CA 1
ATOM 536 C C . ASP A 1 70 ? -1.674 -1.371 9.110 1.00 95.00 70 ASP A C 1
ATOM 538 O O . ASP A 1 70 ? -2.497 -0.889 8.312 1.00 95.00 70 ASP A O 1
ATOM 542 N N . THR A 1 71 ? -1.815 -1.291 10.428 1.00 95.00 71 THR A N 1
ATOM 543 C CA . THR A 1 71 ? -2.951 -0.682 11.115 1.00 95.00 71 THR A CA 1
ATOM 544 C C . THR A 1 71 ? -2.546 0.606 11.822 1.00 95.00 71 THR A C 1
ATOM 546 O O . THR A 1 71 ? -1.388 0.802 12.166 1.00 95.00 71 THR A O 1
ATOM 549 N N . TYR A 1 72 ? -3.496 1.518 12.002 1.00 92.81 72 TYR A N 1
ATOM 550 C CA . TYR A 1 72 ? -3.353 2.712 12.830 1.00 92.81 72 TYR A CA 1
ATOM 551 C C . TYR A 1 72 ? -4.673 2.952 13.560 1.00 92.81 72 TYR A C 1
ATOM 553 O O . TYR A 1 72 ? -5.735 3.022 12.929 1.00 92.81 72 TYR A O 1
ATOM 561 N N . ASN A 1 73 ? -4.618 3.041 14.886 1.00 91.56 73 ASN A N 1
ATOM 562 C CA . ASN A 1 73 ? -5.774 3.039 15.781 1.00 91.56 73 ASN A CA 1
ATOM 563 C C . ASN A 1 73 ? -6.716 1.852 15.508 1.00 91.56 73 ASN A C 1
ATOM 565 O O . ASN A 1 73 ? -7.937 2.011 15.428 1.00 91.56 73 ASN A O 1
ATOM 569 N N . GLY A 1 74 ? -6.139 0.663 15.292 1.00 89.75 74 GLY A N 1
ATOM 570 C CA . GLY A 1 74 ? -6.884 -0.575 15.033 1.00 89.75 74 GLY A CA 1
ATOM 571 C C . GLY A 1 74 ? -7.592 -0.646 13.673 1.00 89.75 74 GLY A C 1
ATOM 572 O O . GLY A 1 74 ? -8.354 -1.581 13.427 1.00 89.75 74 GLY A O 1
ATOM 573 N N . LYS A 1 75 ? -7.361 0.316 12.770 1.00 91.38 75 LYS A N 1
ATOM 574 C CA . LYS A 1 75 ? -7.900 0.312 11.400 1.00 91.38 75 LYS A CA 1
ATOM 575 C C . LYS A 1 75 ? -6.793 0.048 10.398 1.00 91.38 75 LYS A C 1
ATOM 577 O O . LYS A 1 75 ? -5.719 0.622 10.519 1.00 91.38 75 LYS A O 1
ATOM 582 N N . VAL A 1 76 ? -7.058 -0.769 9.382 1.00 93.38 76 VAL A N 1
ATOM 583 C CA . VAL A 1 76 ? -6.122 -0.958 8.265 1.00 93.38 76 VAL A CA 1
ATOM 584 C C . VAL A 1 76 ? -5.970 0.365 7.520 1.00 93.38 76 VAL A C 1
ATOM 586 O O . VAL A 1 76 ? -6.960 0.925 7.053 1.00 93.38 76 VAL A O 1
ATOM 589 N N . VAL A 1 77 ? -4.738 0.858 7.418 1.00 95.12 77 VAL A N 1
ATOM 590 C CA . VAL A 1 77 ? -4.435 2.148 6.775 1.00 95.12 77 VAL A CA 1
ATOM 591 C C . VAL A 1 77 ? -3.440 2.025 5.630 1.00 95.12 77 VAL A C 1
ATOM 593 O O . VAL A 1 77 ? -3.498 2.832 4.703 1.00 95.12 77 VAL A O 1
ATOM 596 N N . ILE A 1 78 ? -2.577 1.006 5.650 1.00 96.44 78 ILE A N 1
ATOM 597 C CA . ILE A 1 78 ? -1.599 0.735 4.595 1.00 96.44 78 ILE A CA 1
ATOM 598 C C . ILE A 1 78 ? -1.731 -0.715 4.138 1.00 96.44 78 ILE A C 1
ATOM 600 O O . ILE A 1 78 ? -1.778 -1.645 4.942 1.00 96.44 78 ILE A O 1
ATOM 604 N N . ILE A 1 79 ? -1.762 -0.894 2.824 1.00 97.38 79 ILE A N 1
ATOM 605 C CA . ILE A 1 79 ? -1.575 -2.166 2.136 1.00 97.38 79 ILE A CA 1
ATOM 606 C C . ILE A 1 79 ? -0.094 -2.246 1.764 1.00 97.38 79 ILE A C 1
ATOM 608 O O . ILE A 1 79 ? 0.432 -1.334 1.124 1.00 97.38 79 ILE A O 1
ATOM 612 N N . LYS A 1 80 ? 0.573 -3.335 2.143 1.00 97.38 80 LYS A N 1
ATOM 613 C CA . LYS A 1 80 ? 1.971 -3.611 1.794 1.00 97.38 80 LYS A CA 1
ATOM 614 C C . LYS A 1 80 ? 2.008 -4.661 0.701 1.00 97.38 80 LYS A C 1
ATOM 616 O O . LYS A 1 80 ? 1.702 -5.825 0.959 1.00 97.38 80 LYS A O 1
ATOM 621 N N . ALA A 1 81 ? 2.361 -4.257 -0.510 1.00 97.81 81 ALA A N 1
ATOM 622 C CA . ALA A 1 81 ? 2.472 -5.149 -1.657 1.00 97.81 81 ALA A CA 1
ATOM 623 C C . ALA A 1 81 ? 3.948 -5.479 -1.918 1.00 97.81 81 ALA A C 1
ATOM 625 O O . ALA A 1 81 ? 4.669 -4.669 -2.497 1.00 97.81 81 ALA A O 1
ATOM 626 N N . TYR A 1 82 ? 4.399 -6.642 -1.447 1.00 98.00 82 TYR A N 1
ATOM 627 C CA . TYR A 1 82 ? 5.780 -7.110 -1.595 1.00 98.00 82 TYR A CA 1
ATOM 628 C C . TYR A 1 82 ? 6.025 -7.663 -2.998 1.00 98.00 82 TYR A C 1
ATOM 630 O O . TYR A 1 82 ? 5.148 -8.330 -3.561 1.00 98.00 82 TYR A O 1
ATOM 638 N N . TYR A 1 83 ? 7.222 -7.407 -3.520 1.00 96.12 83 TYR A N 1
ATOM 639 C CA . TYR A 1 83 ? 7.688 -7.844 -4.834 1.00 96.12 83 TYR A CA 1
ATOM 640 C C . TYR A 1 83 ? 9.082 -8.460 -4.772 1.00 96.12 83 TYR A C 1
ATOM 642 O O . TYR A 1 83 ? 9.871 -8.058 -3.887 1.00 96.12 83 TYR A O 1
#